Protein AF-A0A6N6N6Q6-F1 (afdb_monomer_lite)

Structure (mmCIF, N/CA/C/O backbone):
data_AF-A0A6N6N6Q6-F1
#
_entry.id   AF-A0A6N6N6Q6-F1
#
loop_
_atom_site.group_PDB
_atom_site.id
_atom_site.type_symbol
_atom_site.label_atom_id
_atom_site.label_alt_id
_atom_site.label_comp_id
_atom_site.label_asym_id
_atom_site.label_entity_id
_atom_site.label_seq_id
_atom_site.pdbx_PDB_ins_code
_atom_site.Cartn_x
_atom_site.Cartn_y
_atom_site.Cartn_z
_atom_site.occupancy
_atom_site.B_iso_or_equiv
_atom_site.auth_seq_id
_atom_site.auth_comp_id
_atom_site.auth_asym_id
_atom_site.auth_atom_id
_atom_site.pdbx_PDB_model_num
ATOM 1 N N . MET A 1 1 ? 21.063 15.443 -14.513 1.00 53.22 1 MET A N 1
ATOM 2 C CA . MET A 1 1 ? 20.969 15.689 -13.057 1.00 53.22 1 MET A CA 1
ATOM 3 C C . MET A 1 1 ? 21.523 17.084 -12.800 1.00 53.22 1 MET A C 1
ATOM 5 O O . MET A 1 1 ? 22.656 17.311 -13.216 1.00 53.22 1 MET A O 1
ATOM 9 N N . PRO A 1 2 ? 20.733 18.029 -12.257 1.00 52.72 2 PRO A N 1
ATOM 10 C CA . PRO A 1 2 ? 20.548 18.033 -10.802 1.00 52.72 2 PRO A CA 1
ATOM 11 C C . PRO A 1 2 ? 19.171 18.545 -10.322 1.00 52.72 2 PRO A C 1
ATOM 13 O O . PRO A 1 2 ? 18.774 19.664 -10.630 1.00 52.72 2 PRO A O 1
ATOM 16 N N . PHE A 1 3 ? 18.491 17.770 -9.477 1.00 49.97 3 PHE A N 1
ATOM 17 C CA . PHE A 1 3 ? 17.527 18.315 -8.519 1.00 49.97 3 PHE A CA 1
ATOM 18 C C . PHE A 1 3 ? 18.269 18.470 -7.191 1.00 49.97 3 PHE A C 1
ATOM 20 O O . PHE A 1 3 ? 18.394 17.522 -6.428 1.00 49.97 3 PHE A O 1
ATOM 27 N N . VAL A 1 4 ? 18.854 19.644 -6.955 1.00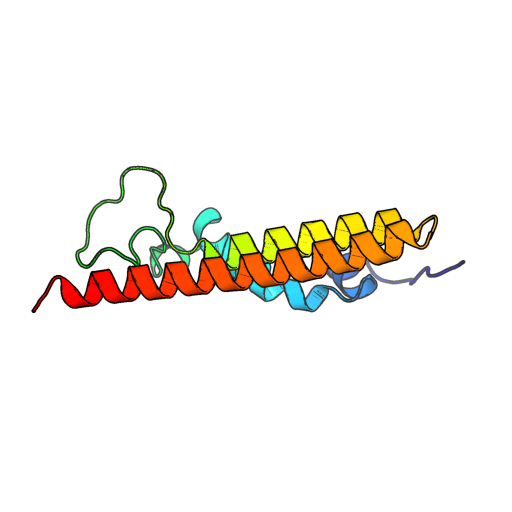 50.69 4 VAL A N 1
ATOM 28 C CA . VAL A 1 4 ? 19.300 20.035 -5.611 1.00 50.69 4 VAL A CA 1
ATOM 29 C C . VAL A 1 4 ? 18.534 21.297 -5.267 1.00 50.69 4 VAL A C 1
ATOM 31 O O . VAL A 1 4 ? 18.907 22.399 -5.675 1.00 50.69 4 VAL A O 1
ATOM 34 N N . HIS A 1 5 ? 17.426 21.118 -4.553 1.00 53.69 5 HIS A N 1
ATOM 35 C CA . HIS A 1 5 ? 16.732 22.218 -3.912 1.00 53.69 5 HIS A CA 1
ATOM 36 C C . HIS A 1 5 ? 17.623 22.746 -2.777 1.00 53.69 5 HIS A C 1
ATOM 38 O O . HIS A 1 5 ? 18.086 21.998 -1.917 1.00 53.69 5 HIS A O 1
ATOM 44 N N . LYS A 1 6 ? 17.930 24.047 -2.786 1.00 66.62 6 LYS A N 1
ATOM 45 C CA . LYS A 1 6 ? 18.587 24.710 -1.650 1.00 66.62 6 LYS A CA 1
ATOM 46 C C . LYS A 1 6 ? 17.501 25.105 -0.646 1.00 66.62 6 LYS A C 1
ATOM 48 O O . LYS A 1 6 ? 16.949 26.193 -0.773 1.00 66.62 6 LYS A O 1
ATOM 53 N N . GLY A 1 7 ? 17.220 24.271 0.360 1.00 55.22 7 GLY A N 1
ATOM 54 C CA . GLY A 1 7 ? 16.198 24.608 1.358 1.00 55.22 7 GLY A CA 1
ATOM 55 C C . GLY A 1 7 ? 16.190 23.747 2.624 1.00 55.22 7 GLY A C 1
ATOM 56 O O . GLY A 1 7 ? 15.907 22.566 2.574 1.00 55.22 7 GLY A O 1
ATOM 57 N N . LYS A 1 8 ? 16.518 24.388 3.754 1.00 53.75 8 LYS A N 1
ATOM 58 C CA . LYS A 1 8 ? 16.103 24.133 5.152 1.00 53.75 8 LYS A CA 1
ATOM 59 C C . LYS A 1 8 ? 15.881 22.684 5.651 1.00 53.75 8 LYS A C 1
ATOM 61 O O . LYS A 1 8 ? 14.825 22.383 6.167 1.00 53.75 8 LYS A O 1
ATOM 66 N N . GLY A 1 9 ? 16.971 21.931 5.793 1.00 55.72 9 GLY A N 1
ATOM 67 C CA . GLY A 1 9 ? 17.235 21.204 7.046 1.00 55.72 9 GLY A CA 1
ATOM 68 C C . GLY A 1 9 ? 16.494 19.886 7.314 1.00 55.72 9 GLY A C 1
ATOM 69 O O . GLY A 1 9 ? 15.714 19.817 8.255 1.00 55.72 9 GLY A O 1
ATOM 70 N N . GLY A 1 10 ? 16.943 18.813 6.654 1.00 71.06 10 GLY A N 1
ATOM 71 C CA . GLY A 1 10 ? 17.217 17.487 7.239 1.00 71.06 10 GLY A CA 1
ATOM 72 C C . GLY A 1 10 ? 16.086 16.739 7.952 1.00 71.06 10 GLY A C 1
ATOM 73 O O . GLY A 1 10 ? 16.376 15.770 8.655 1.00 71.06 10 GLY A O 1
ATOM 74 N N . ASN A 1 11 ? 14.833 17.170 7.822 1.00 80.19 1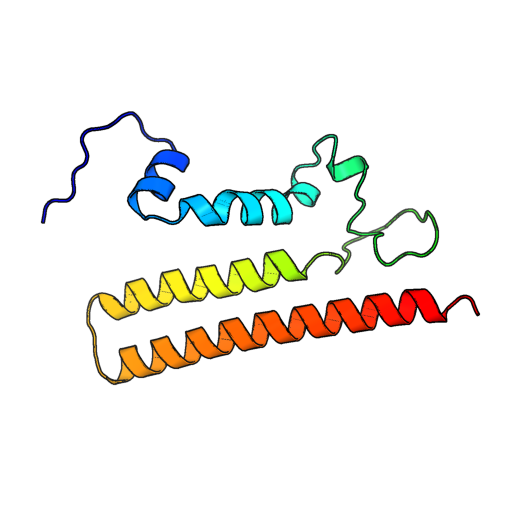1 ASN A N 1
ATOM 75 C CA . ASN A 1 11 ? 13.698 16.517 8.457 1.00 80.19 11 ASN A CA 1
ATOM 76 C C . ASN A 1 11 ? 12.916 15.667 7.433 1.00 80.19 11 ASN A C 1
ATOM 78 O O . ASN A 1 11 ? 12.989 15.886 6.226 1.00 80.19 11 ASN A O 1
ATOM 82 N N . PHE A 1 12 ? 12.182 14.657 7.910 1.00 80.94 12 PHE A N 1
ATOM 83 C CA . PHE A 1 12 ? 11.424 13.756 7.030 1.00 80.94 12 PHE A CA 1
ATOM 84 C C . PHE A 1 12 ? 10.268 14.449 6.294 1.00 80.94 12 PHE A C 1
ATOM 86 O O . PHE A 1 12 ? 9.847 13.956 5.255 1.00 80.94 12 PHE A O 1
ATOM 93 N N . SER A 1 13 ? 9.751 15.571 6.804 1.00 83.19 13 SER A N 1
ATOM 94 C CA . SER A 1 13 ? 8.700 16.321 6.106 1.00 83.19 13 SER A CA 1
ATOM 95 C C . SER A 1 13 ? 9.238 16.980 4.838 1.00 83.19 13 SER A C 1
ATOM 97 O O . SER A 1 13 ? 8.557 16.927 3.824 1.00 83.19 13 SER A O 1
ATOM 99 N N . ASP A 1 14 ? 10.460 17.521 4.874 1.00 83.62 14 ASP A N 1
ATOM 100 C CA . ASP A 1 14 ? 11.093 18.119 3.691 1.00 83.62 14 ASP A CA 1
ATOM 101 C C . ASP A 1 14 ? 11.313 17.058 2.599 1.00 83.62 14 ASP A C 1
ATOM 103 O O . ASP A 1 14 ? 11.023 17.289 1.431 1.00 83.62 14 ASP A O 1
ATOM 107 N N . LEU A 1 15 ? 11.769 15.856 2.987 1.00 83.75 15 LEU A N 1
ATOM 108 C CA . LEU A 1 15 ? 11.954 14.738 2.054 1.00 83.75 15 LEU A CA 1
ATOM 109 C C . LEU A 1 15 ? 10.640 14.304 1.402 1.00 83.75 15 LEU A C 1
ATOM 111 O O . LEU A 1 15 ? 10.623 14.011 0.212 1.00 83.75 15 LEU A O 1
ATOM 115 N N . GLU A 1 16 ? 9.555 14.232 2.175 1.00 85.44 16 GLU A N 1
ATOM 116 C CA . GLU A 1 16 ? 8.231 13.871 1.662 1.00 85.44 16 GLU A CA 1
ATOM 117 C C . GLU A 1 16 ? 7.672 14.922 0.698 1.00 85.44 16 GLU A C 1
ATOM 119 O O . GLU A 1 16 ? 7.047 14.549 -0.294 1.00 85.44 16 GLU A O 1
ATOM 124 N N . GLU A 1 17 ? 7.909 16.209 0.967 1.00 85.94 17 GLU A N 1
ATOM 125 C CA . GLU A 1 17 ? 7.550 17.309 0.066 1.00 85.94 17 GLU A CA 1
ATOM 126 C C . GLU A 1 17 ? 8.355 17.223 -1.241 1.00 85.94 17 GLU A C 1
ATOM 128 O O . GLU A 1 17 ? 7.776 17.287 -2.326 1.00 85.94 17 GLU A O 1
ATOM 133 N N . ASP A 1 18 ? 9.661 16.953 -1.152 1.00 86.75 18 ASP A N 1
ATOM 134 C CA . ASP A 1 18 ? 10.552 16.808 -2.311 1.00 86.75 18 ASP A CA 1
ATOM 135 C C . ASP A 1 18 ? 10.152 15.647 -3.240 1.00 86.75 18 ASP A C 1
ATOM 137 O O . ASP A 1 18 ? 10.300 15.747 -4.461 1.00 86.75 18 ASP A O 1
ATOM 141 N N . VAL A 1 19 ? 9.642 14.541 -2.686 1.00 84.75 19 VAL A N 1
ATOM 142 C CA . VAL A 1 19 ? 9.151 13.389 -3.471 1.00 84.75 19 VAL A CA 1
ATOM 143 C C . VAL A 1 19 ? 7.640 13.429 -3.727 1.00 84.75 19 VAL A C 1
ATOM 145 O O . VAL A 1 19 ? 7.098 12.491 -4.311 1.00 84.75 19 VAL A O 1
ATOM 148 N N . ASN A 1 20 ? 6.960 14.508 -3.321 1.00 84.06 20 ASN A N 1
ATOM 149 C CA . ASN A 1 20 ? 5.522 14.723 -3.493 1.00 84.06 20 ASN A CA 1
ATOM 150 C C . ASN A 1 20 ? 4.649 13.600 -2.876 1.00 84.06 20 ASN A C 1
ATOM 152 O O . ASN A 1 20 ? 3.627 13.203 -3.441 1.00 84.06 20 ASN A O 1
ATOM 156 N N . LEU A 1 21 ? 5.069 13.066 -1.721 1.00 84.81 21 LEU A N 1
ATOM 157 C CA . LEU A 1 21 ? 4.371 12.038 -0.926 1.00 84.81 21 LEU A CA 1
ATOM 158 C C . LEU A 1 21 ? 3.864 12.558 0.433 1.00 84.81 21 LEU A C 1
ATOM 160 O O . LEU A 1 21 ? 3.331 11.791 1.234 1.00 84.81 21 LEU A O 1
ATOM 164 N N . ASP A 1 22 ? 3.980 13.857 0.692 1.00 82.19 22 ASP A N 1
ATOM 165 C CA . ASP A 1 22 ? 3.487 14.551 1.890 1.00 82.19 22 ASP A CA 1
ATOM 166 C C . ASP A 1 22 ? 2.001 14.264 2.202 1.00 82.19 22 ASP A C 1
ATOM 168 O O . ASP A 1 22 ? 1.604 14.141 3.366 1.00 82.19 22 ASP A O 1
ATOM 172 N N . HIS A 1 23 ? 1.181 14.055 1.170 1.00 84.31 23 HIS A N 1
ATOM 173 C CA . HIS A 1 23 ? -0.236 13.696 1.280 1.00 84.31 23 HIS A CA 1
ATOM 174 C C . HIS A 1 23 ? -0.508 12.332 1.943 1.00 84.31 23 HIS A C 1
ATOM 176 O O . HIS A 1 23 ? -1.633 12.094 2.388 1.00 84.31 23 HIS A O 1
ATOM 182 N N . PHE A 1 24 ? 0.487 11.445 2.067 1.00 82.00 24 PHE A N 1
ATOM 183 C CA . PHE A 1 24 ? 0.355 10.186 2.814 1.00 82.00 24 PHE A CA 1
ATOM 184 C C . PHE A 1 24 ? 0.508 10.362 4.329 1.00 82.00 24 PHE A C 1
ATOM 186 O O . PHE A 1 24 ? 0.047 9.520 5.107 1.00 82.00 24 PHE A O 1
ATOM 193 N N . ARG A 1 25 ? 1.099 11.473 4.782 1.00 82.56 25 ARG A N 1
ATOM 194 C CA . ARG A 1 25 ? 1.376 11.734 6.202 1.00 82.56 25 ARG A CA 1
ATOM 195 C C . ARG A 1 25 ? 0.134 11.669 7.105 1.00 82.56 25 ARG A C 1
ATOM 197 O O . ARG A 1 25 ? 0.257 11.124 8.207 1.00 82.56 25 ARG A O 1
ATOM 204 N N . PRO A 1 26 ? -1.053 12.183 6.719 1.00 82.25 26 PRO A N 1
ATOM 205 C CA . PRO A 1 26 ? -2.269 12.029 7.515 1.00 82.25 26 PRO A CA 1
ATOM 206 C C . PRO A 1 26 ? -2.678 10.564 7.700 1.00 82.25 26 PRO A C 1
ATOM 208 O O . PRO A 1 26 ? -2.985 10.174 8.824 1.00 82.25 26 PRO A O 1
ATOM 211 N N . TYR A 1 27 ? -2.614 9.754 6.637 1.00 79.50 27 TYR A N 1
ATOM 212 C CA . TYR A 1 27 ? -2.976 8.332 6.662 1.00 79.50 27 TYR A CA 1
ATOM 213 C C . TYR A 1 27 ? -2.002 7.518 7.513 1.00 79.50 27 TYR A C 1
ATOM 215 O O . TYR A 1 27 ? -2.429 6.772 8.389 1.00 79.50 27 TYR A O 1
ATOM 223 N N . TYR A 1 28 ? -0.694 7.745 7.351 1.00 80.25 28 TYR A N 1
ATOM 224 C CA . TYR A 1 28 ? 0.327 7.125 8.198 1.00 80.25 28 TYR A CA 1
ATOM 225 C C . TYR A 1 28 ? 0.123 7.465 9.680 1.00 80.25 28 TYR A C 1
ATOM 227 O O . TYR A 1 28 ? 0.120 6.579 10.542 1.00 80.25 28 TYR A O 1
ATOM 235 N N . LYS A 1 29 ? -0.078 8.756 9.990 1.00 79.31 29 LYS A N 1
ATOM 236 C CA . LYS A 1 29 ? -0.320 9.196 11.367 1.00 79.31 29 LYS A CA 1
ATOM 237 C C . LYS A 1 29 ? -1.582 8.574 11.932 1.00 79.31 29 LYS A C 1
ATOM 239 O O . LYS A 1 29 ? -1.547 8.203 13.095 1.00 79.31 29 LYS A O 1
ATOM 244 N N . TRP A 1 30 ? -2.656 8.494 11.145 1.00 75.31 30 TRP A N 1
ATOM 245 C CA . TRP A 1 30 ? -3.931 7.882 11.521 1.00 75.31 30 TRP A CA 1
ATOM 246 C C . TRP A 1 30 ? -3.778 6.390 11.832 1.00 75.31 30 TRP A C 1
ATOM 248 O O . TRP A 1 30 ? -4.077 5.970 12.948 1.00 75.31 30 TRP A O 1
ATOM 258 N N . ALA A 1 31 ? -3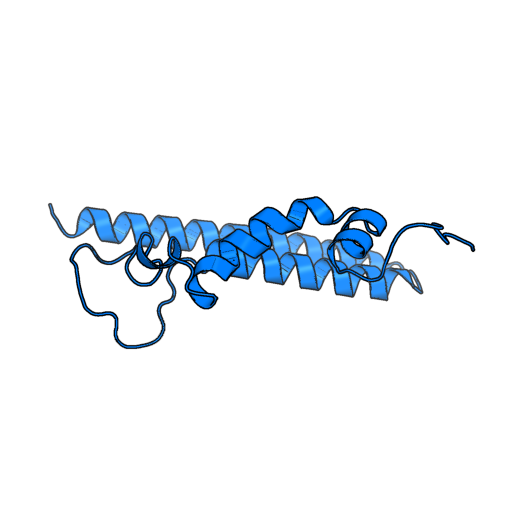.204 5.625 10.902 1.00 71.19 31 ALA A N 1
ATOM 259 C CA . ALA A 1 31 ? -2.955 4.194 11.053 1.00 71.19 31 ALA A CA 1
ATOM 260 C C . ALA A 1 31 ? -2.058 3.871 12.266 1.00 71.19 31 ALA A C 1
ATOM 262 O O . ALA A 1 31 ? -2.246 2.858 12.934 1.00 71.19 31 ALA A O 1
ATOM 263 N N . SER A 1 32 ? -1.114 4.759 12.600 1.00 71.50 32 SER A N 1
ATOM 264 C CA . SER A 1 32 ? -0.155 4.555 13.697 1.00 71.50 32 SER A CA 1
ATOM 265 C C . SER A 1 32 ? -0.604 5.126 15.055 1.00 71.50 32 SER A C 1
ATOM 267 O O . SER A 1 32 ? 0.145 5.028 16.033 1.00 71.50 32 SER A O 1
ATOM 269 N N . GLN A 1 33 ? -1.797 5.740 15.164 1.00 69.62 33 GLN A N 1
ATOM 270 C CA . GLN A 1 33 ? -2.239 6.377 16.422 1.00 69.62 33 GLN A CA 1
ATOM 271 C C . GLN A 1 33 ? -2.410 5.380 17.572 1.00 69.62 33 GLN A C 1
ATOM 273 O O . GLN A 1 33 ? -2.167 5.745 18.725 1.00 69.62 33 GLN A O 1
ATOM 278 N N . SER A 1 34 ? -2.813 4.142 17.270 1.00 61.81 34 SER A N 1
ATOM 279 C CA . SER A 1 34 ? -3.006 3.075 18.261 1.00 61.81 34 SER A CA 1
ATOM 280 C C . SER A 1 34 ? -1.695 2.629 18.908 1.00 61.81 34 SER A C 1
ATOM 282 O O . SER A 1 34 ? -1.676 2.336 20.100 1.00 61.81 34 SER A O 1
ATOM 284 N N . ILE A 1 35 ? -0.592 2.634 18.153 1.00 63.03 35 ILE A N 1
ATOM 285 C CA . ILE A 1 35 ? 0.724 2.177 18.623 1.00 63.03 35 ILE A CA 1
ATOM 286 C C . ILE A 1 35 ? 1.417 3.240 19.477 1.00 63.03 35 ILE A C 1
ATOM 288 O O . ILE A 1 35 ? 2.053 2.918 20.479 1.00 63.03 35 ILE A O 1
ATOM 292 N N . HIS A 1 36 ? 1.277 4.519 19.119 1.00 59.19 36 HIS A N 1
ATOM 293 C CA . HIS A 1 36 ? 1.954 5.609 19.826 1.00 59.19 36 HIS A CA 1
ATOM 294 C C . HIS A 1 36 ? 1.157 6.227 20.982 1.00 59.19 36 HIS A C 1
ATOM 296 O O . HIS A 1 36 ? 1.616 7.206 21.568 1.00 59.19 36 HIS A O 1
ATOM 302 N N . GLY A 1 37 ? 0.008 5.648 21.358 1.00 52.25 37 GLY A N 1
ATOM 303 C CA . GLY A 1 37 ? -0.606 5.844 22.679 1.00 52.25 37 GLY A CA 1
ATOM 304 C C . GLY A 1 37 ? -0.849 7.301 23.091 1.00 52.25 37 GLY A C 1
ATOM 305 O O . GLY A 1 37 ? -0.804 7.624 24.276 1.00 52.25 37 GLY A O 1
ATOM 306 N N . GLY A 1 38 ? -1.074 8.208 22.136 1.00 56.97 38 GLY A N 1
ATOM 307 C CA . GLY A 1 38 ? -1.449 9.584 22.459 1.00 56.97 38 GLY A CA 1
ATOM 308 C C . GLY A 1 38 ? -2.807 9.627 23.181 1.00 56.97 38 GLY A C 1
ATOM 309 O O . GLY A 1 38 ? -3.581 8.675 23.088 1.00 56.97 38 GLY A O 1
ATOM 310 N N . PRO A 1 39 ? -3.182 10.740 23.835 1.00 53.00 39 PRO A N 1
ATOM 311 C CA . PRO A 1 39 ? -4.456 10.855 24.560 1.00 53.00 39 PRO A CA 1
ATOM 312 C C . PRO A 1 39 ? -5.707 10.588 23.695 1.00 53.00 39 PRO A C 1
ATOM 314 O O . PRO A 1 39 ? -6.760 10.260 24.230 1.00 53.00 39 PRO A O 1
ATOM 317 N N . LYS A 1 40 ? -5.596 10.659 22.357 1.00 52.28 40 LYS A N 1
ATOM 318 C CA . LYS A 1 40 ? -6.645 10.233 21.409 1.00 52.28 40 LYS A CA 1
ATOM 319 C C . LYS A 1 40 ? -6.719 8.712 21.188 1.00 52.28 40 LYS A C 1
ATOM 321 O O . LYS A 1 40 ? -7.810 8.205 20.959 1.00 52.28 40 LYS A O 1
ATOM 326 N N . GLY A 1 41 ? -5.611 7.979 21.322 1.00 50.97 41 GLY A N 1
ATOM 327 C CA . GLY A 1 41 ? -5.577 6.509 21.270 1.00 50.97 41 GLY A CA 1
ATOM 328 C C . GLY A 1 41 ? -6.275 5.844 22.465 1.00 50.97 41 GLY A C 1
ATOM 329 O O . GLY A 1 41 ? -6.736 4.715 22.360 1.00 50.97 41 GLY A O 1
ATOM 330 N N . LEU A 1 42 ? -6.438 6.577 23.573 1.00 49.66 42 LEU A N 1
ATOM 331 C CA . LEU A 1 42 ? -7.285 6.183 24.707 1.00 49.66 42 LEU A CA 1
ATOM 332 C C . LEU A 1 42 ? -8.790 6.314 24.416 1.00 49.66 42 LEU A C 1
ATOM 334 O O . LEU A 1 42 ? -9.581 5.597 25.020 1.00 49.66 42 LEU A O 1
ATOM 338 N N . MET A 1 43 ? -9.190 7.215 23.510 1.00 50.41 43 MET A N 1
ATOM 339 C CA . MET A 1 43 ? -10.602 7.454 23.164 1.00 50.41 43 MET A CA 1
ATOM 340 C C . MET A 1 43 ? -11.101 6.531 22.045 1.00 50.41 43 MET A C 1
ATOM 342 O O . MET A 1 43 ? -12.293 6.261 21.962 1.00 50.41 43 MET A O 1
ATOM 346 N N . SER A 1 44 ? -10.198 6.030 21.198 1.00 54.19 44 SER A N 1
ATOM 347 C CA . SER A 1 44 ? -10.496 5.063 20.141 1.00 54.19 44 SER A CA 1
ATOM 348 C C . SER A 1 44 ? -9.723 3.778 20.412 1.00 54.19 44 SER A C 1
ATOM 350 O O . SER A 1 44 ? -8.629 3.578 19.879 1.00 54.19 44 SER A O 1
ATOM 352 N N . ARG A 1 45 ? -10.278 2.901 21.259 1.00 62.81 45 ARG A N 1
ATOM 353 C CA . ARG A 1 45 ? -9.746 1.546 21.472 1.00 62.81 45 ARG A CA 1
ATOM 354 C C . ARG A 1 45 ? -10.017 0.734 20.208 1.00 62.81 45 ARG A C 1
ATOM 356 O O . ARG A 1 45 ? -10.979 -0.018 20.157 1.00 62.81 45 ARG A O 1
ATOM 363 N N . LEU A 1 46 ? -9.176 0.920 19.186 1.00 63.78 46 LEU A N 1
ATOM 364 C CA . LEU A 1 46 ? -9.277 0.210 17.908 1.00 63.78 46 LEU A CA 1
ATOM 365 C C . LEU A 1 46 ? -9.342 -1.297 18.144 1.00 63.78 46 LEU A C 1
ATOM 367 O O . LEU A 1 46 ? -10.244 -1.926 17.627 1.00 63.78 46 LEU A O 1
ATOM 371 N N . GLY A 1 47 ? -8.529 -1.839 19.058 1.00 61.91 47 GLY A N 1
ATOM 372 C CA . GLY A 1 47 ? -8.574 -3.259 19.432 1.00 61.91 47 GLY A CA 1
ATOM 373 C C . GLY A 1 47 ? -9.870 -3.752 20.103 1.00 61.91 47 GLY A C 1
ATOM 374 O O . GLY A 1 47 ? -9.996 -4.940 20.379 1.00 61.91 47 GLY A O 1
ATOM 375 N N . LEU A 1 48 ? -10.808 -2.853 20.410 1.00 65.38 48 LEU A N 1
ATOM 376 C CA . LEU A 1 48 ? -12.143 -3.143 20.936 1.00 65.38 48 LEU A CA 1
ATOM 377 C C . LEU A 1 48 ? -13.247 -2.593 20.024 1.00 65.38 48 LEU A C 1
ATOM 379 O O . LEU A 1 48 ? -14.405 -2.602 20.426 1.00 65.38 48 LEU A O 1
ATOM 383 N N . CYS A 1 49 ? -12.936 -2.098 18.819 1.00 68.44 49 CYS A N 1
ATOM 384 C CA . CYS A 1 49 ? -13.956 -1.487 17.960 1.00 68.44 49 CYS A CA 1
ATOM 385 C C . CYS A 1 49 ? -15.013 -2.492 17.479 1.00 68.44 49 CYS A C 1
ATOM 387 O O . CYS A 1 49 ? -16.092 -2.096 17.054 1.00 68.44 49 CYS A O 1
ATOM 389 N N . GLU A 1 50 ? -14.699 -3.782 17.569 1.00 67.44 50 GLU A N 1
ATOM 390 C CA . GLU A 1 50 ? -15.582 -4.905 17.249 1.00 67.44 50 GLU A CA 1
ATOM 391 C C . GLU A 1 50 ? -16.282 -5.471 18.494 1.00 67.44 50 GLU A C 1
ATOM 393 O O . GLU A 1 50 ? -17.218 -6.260 18.381 1.00 67.44 50 GLU A O 1
ATOM 398 N N . ALA A 1 51 ? -15.851 -5.071 19.696 1.00 66.06 51 ALA A N 1
ATOM 399 C CA . ALA A 1 51 ? -16.425 -5.543 20.944 1.00 66.06 51 ALA A CA 1
ATOM 400 C C . ALA A 1 51 ? -17.678 -4.726 21.295 1.00 66.06 51 ALA A C 1
ATOM 402 O O . ALA A 1 51 ? -17.605 -3.527 21.557 1.00 66.06 51 ALA A O 1
ATOM 403 N N . GLY A 1 52 ? -18.835 -5.388 21.373 1.00 63.47 52 GLY A N 1
ATOM 404 C CA . GLY A 1 52 ? -20.101 -4.757 21.781 1.00 63.47 52 GLY A CA 1
ATOM 405 C C . GLY A 1 52 ? -20.182 -4.374 23.268 1.00 63.47 52 GLY A C 1
ATOM 406 O O . GLY A 1 52 ? -21.172 -3.792 23.705 1.00 63.47 52 GLY A O 1
ATOM 407 N N . THR A 1 53 ? -19.163 -4.702 24.064 1.00 61.19 53 THR A N 1
ATOM 408 C CA . THR A 1 53 ? -19.110 -4.472 25.516 1.00 61.19 53 THR A CA 1
ATOM 409 C C . THR A 1 53 ? -17.706 -4.057 25.942 1.00 61.19 53 THR A C 1
ATOM 411 O O . THR A 1 53 ? -16.730 -4.495 25.334 1.00 61.19 53 THR A O 1
ATOM 414 N N . ASP A 1 54 ? -17.589 -3.269 27.014 1.00 66.50 54 ASP A N 1
ATOM 415 C CA . ASP A 1 54 ? -16.296 -2.820 27.548 1.00 66.50 54 ASP A CA 1
ATOM 416 C C . ASP A 1 54 ? -15.565 -3.986 28.236 1.00 66.50 54 ASP A C 1
ATOM 418 O O . ASP A 1 54 ? -15.727 -4.254 29.428 1.00 66.50 54 ASP A O 1
ATOM 422 N N . ILE A 1 55 ? -14.806 -4.737 27.440 1.00 72.00 55 ILE A N 1
ATOM 423 C CA . ILE A 1 55 ? -13.965 -5.845 27.890 1.00 72.00 55 ILE A CA 1
ATOM 424 C C . ILE A 1 55 ? -12.505 -5.404 27.956 1.00 72.00 55 ILE A C 1
ATOM 426 O O . ILE A 1 55 ? -12.026 -4.572 27.182 1.00 72.00 55 ILE A O 1
ATOM 430 N N . LEU A 1 56 ? -11.756 -5.995 28.883 1.00 73.94 56 LEU A N 1
ATOM 431 C CA . LEU A 1 56 ? -10.308 -5.842 28.894 1.00 73.94 56 LEU A CA 1
ATOM 432 C C . LEU A 1 56 ? -9.727 -6.684 27.758 1.00 73.94 56 LEU A C 1
ATOM 434 O O . LEU A 1 56 ? -9.702 -7.910 27.846 1.00 73.94 56 LEU A O 1
ATOM 438 N N . LEU A 1 57 ? -9.265 -6.022 26.696 1.00 65.81 57 LEU A N 1
ATOM 439 C CA . LEU A 1 57 ? -8.518 -6.683 25.633 1.00 65.81 57 LEU A CA 1
ATOM 440 C C . LEU A 1 57 ? -7.232 -7.285 26.213 1.00 65.81 57 LEU A C 1
ATOM 442 O O . LEU A 1 57 ? -6.388 -6.560 26.745 1.00 65.81 57 LEU A O 1
ATOM 446 N N . VAL A 1 58 ? -7.082 -8.602 26.092 1.00 71.56 58 VAL A N 1
ATOM 447 C CA . VAL A 1 58 ? -5.856 -9.324 26.443 1.00 71.56 58 VAL A CA 1
ATOM 448 C C . VAL A 1 58 ? -5.282 -9.907 25.156 1.00 71.56 58 VAL A C 1
ATOM 450 O O . VAL A 1 58 ? -5.862 -10.823 24.585 1.00 71.56 58 VAL A O 1
ATOM 453 N N . GLY A 1 59 ? -4.143 -9.380 24.703 1.00 68.81 59 GLY A N 1
ATOM 454 C CA . GLY A 1 59 ? -3.457 -9.847 23.493 1.00 68.81 59 GLY A CA 1
ATOM 455 C C . GLY A 1 59 ? -3.584 -8.908 22.289 1.00 68.81 59 GLY A C 1
ATOM 456 O O . GLY A 1 59 ? -4.018 -7.763 22.415 1.00 68.81 59 GLY A O 1
ATOM 457 N N . GLN A 1 60 ? -3.123 -9.392 21.132 1.00 66.31 60 GLN A N 1
ATOM 458 C CA . GLN A 1 60 ? -3.222 -8.691 19.848 1.00 66.31 60 GLN A CA 1
ATOM 459 C C . GLN A 1 60 ? -4.669 -8.731 19.338 1.00 66.31 60 GLN A C 1
ATOM 461 O O . GLN A 1 60 ? -5.386 -9.696 19.588 1.00 66.31 60 GLN A O 1
ATOM 466 N N . SER A 1 61 ? -5.085 -7.677 18.642 1.00 72.75 61 SER A N 1
ATOM 467 C CA . SER A 1 61 ? -6.391 -7.580 17.993 1.00 72.75 61 SER A CA 1
ATOM 468 C C . SER A 1 61 ? -6.184 -7.265 16.516 1.00 72.75 61 SER A C 1
ATOM 470 O O . SER A 1 61 ? -5.281 -6.496 16.176 1.00 72.75 61 SER A O 1
ATOM 472 N N . ASP A 1 62 ? -7.028 -7.846 15.667 1.00 71.81 62 ASP A N 1
ATOM 473 C CA . ASP A 1 62 ? -7.023 -7.632 14.216 1.00 71.81 62 ASP A CA 1
ATOM 474 C C . ASP A 1 62 ? -7.782 -6.352 13.813 1.00 71.81 62 ASP A C 1
ATOM 476 O O . ASP A 1 62 ? -7.813 -5.958 12.645 1.00 71.81 62 ASP A O 1
ATOM 480 N N . SER A 1 63 ? -8.373 -5.662 14.788 1.00 72.12 63 SER A N 1
ATOM 481 C CA . SER A 1 63 ? -9.203 -4.492 14.559 1.00 72.12 63 SER A CA 1
ATOM 482 C C . SER A 1 63 ? -8.406 -3.272 14.091 1.00 72.12 63 SER A C 1
ATOM 484 O O . SER A 1 63 ? -7.391 -2.886 14.678 1.00 72.12 63 SER A O 1
ATOM 486 N N . GLY A 1 64 ? -8.916 -2.602 13.054 1.00 74.38 64 GLY A N 1
ATOM 487 C CA . GLY A 1 64 ? -8.292 -1.406 12.476 1.00 74.38 64 GLY A CA 1
ATOM 488 C C . GLY A 1 64 ? -7.110 -1.692 11.542 1.00 74.38 64 GLY A C 1
ATOM 489 O O . GLY A 1 64 ? -6.334 -0.781 11.262 1.00 74.38 64 GLY A O 1
ATOM 490 N N . MET A 1 65 ? -6.964 -2.929 11.053 1.00 82.06 65 MET A N 1
ATOM 491 C CA . MET A 1 65 ? -5.867 -3.330 10.161 1.00 82.06 65 MET A CA 1
ATOM 492 C C . MET A 1 65 ? -6.022 -2.834 8.710 1.00 82.06 65 MET A C 1
ATOM 494 O O . MET A 1 65 ? -5.037 -2.811 7.975 1.00 82.06 65 MET A O 1
ATOM 498 N N . THR A 1 66 ? -7.215 -2.389 8.296 1.00 85.25 66 THR A N 1
ATOM 499 C CA . THR A 1 66 ? -7.513 -1.964 6.913 1.00 85.25 66 THR A CA 1
ATOM 500 C C . THR A 1 66 ? -6.542 -0.902 6.389 1.00 85.25 66 THR A C 1
ATOM 502 O O . THR A 1 66 ? -5.889 -1.102 5.361 1.00 85.25 66 THR A O 1
ATOM 505 N N . ASP A 1 67 ? -6.400 0.213 7.113 1.00 82.31 67 ASP A N 1
ATOM 506 C CA . ASP A 1 67 ? -5.541 1.329 6.702 1.00 82.31 67 ASP A CA 1
ATOM 507 C C . ASP A 1 67 ? -4.039 0.963 6.732 1.00 82.31 67 ASP A C 1
ATOM 509 O O . ASP A 1 67 ? -3.342 1.253 5.749 1.00 82.31 67 ASP A O 1
ATOM 513 N N . PRO A 1 68 ? -3.508 0.297 7.787 1.00 85.38 68 PRO A N 1
ATOM 514 C CA . PRO A 1 68 ? -2.146 -0.241 7.780 1.00 85.38 68 PRO A CA 1
ATOM 515 C C . PRO A 1 68 ? -1.859 -1.204 6.621 1.00 85.38 68 PRO A C 1
ATOM 517 O O . PRO A 1 68 ? -0.811 -1.091 5.977 1.00 85.38 68 PRO A O 1
ATOM 520 N N . ALA A 1 69 ? -2.769 -2.137 6.332 1.00 86.94 69 ALA A N 1
ATOM 521 C CA . ALA A 1 69 ? -2.572 -3.150 5.299 1.00 86.94 69 ALA A CA 1
ATOM 522 C C . ALA A 1 69 ? -2.491 -2.526 3.901 1.00 86.94 69 ALA A C 1
ATOM 524 O O . ALA A 1 69 ? -1.557 -2.805 3.145 1.00 86.94 69 ALA A O 1
ATOM 525 N N . HIS A 1 70 ? -3.414 -1.617 3.580 1.00 89.06 70 HIS A N 1
ATOM 526 C CA . HIS A 1 70 ? -3.407 -0.926 2.293 1.00 89.06 70 HIS A CA 1
ATOM 527 C C . HIS A 1 70 ? -2.188 0.002 2.153 1.00 89.06 70 HIS A C 1
ATOM 529 O O . HIS A 1 70 ? -1.526 0.003 1.115 1.00 89.06 70 HIS A O 1
ATOM 535 N N . SER A 1 71 ? -1.817 0.723 3.217 1.00 86.75 71 SER A N 1
ATOM 536 C CA . SER A 1 71 ? -0.613 1.571 3.223 1.00 86.75 71 SER A CA 1
ATOM 537 C C . SER A 1 71 ? 0.669 0.758 3.004 1.00 86.75 71 SER A C 1
ATOM 539 O O . SER A 1 71 ? 1.573 1.195 2.287 1.00 86.75 71 SER A O 1
ATOM 541 N N . THR A 1 72 ? 0.741 -0.448 3.575 1.00 89.38 72 THR A N 1
ATOM 542 C CA . THR A 1 72 ? 1.876 -1.364 3.388 1.00 89.38 72 THR A CA 1
ATOM 543 C C . THR A 1 72 ? 1.967 -1.845 1.942 1.00 89.38 72 THR A C 1
ATOM 54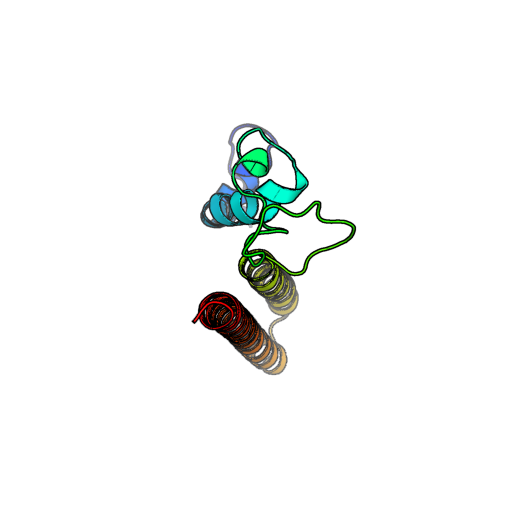5 O O . THR A 1 72 ? 3.048 -1.811 1.354 1.00 89.38 72 THR A O 1
ATOM 548 N N . ALA A 1 73 ? 0.837 -2.229 1.342 1.00 92.44 73 ALA A N 1
ATOM 549 C CA . ALA A 1 73 ? 0.789 -2.653 -0.055 1.00 92.44 73 ALA A CA 1
ATOM 550 C C . ALA A 1 73 ? 1.250 -1.536 -1.007 1.00 92.44 73 ALA A C 1
ATOM 552 O O . ALA A 1 73 ? 2.107 -1.769 -1.859 1.00 92.44 73 ALA A O 1
ATOM 553 N N . LEU A 1 74 ? 0.762 -0.305 -0.815 1.00 91.88 74 LEU A N 1
ATOM 554 C CA . LEU A 1 74 ? 1.178 0.855 -1.613 1.00 91.88 74 LEU A CA 1
ATOM 555 C C . LEU A 1 74 ? 2.669 1.172 -1.453 1.00 91.88 74 LEU A C 1
ATOM 557 O O . LEU A 1 74 ? 3.343 1.455 -2.442 1.00 91.88 74 LEU A O 1
ATOM 561 N N . SER A 1 75 ? 3.200 1.076 -0.232 1.00 90.75 75 SER A N 1
ATOM 562 C CA . SER A 1 75 ? 4.629 1.297 0.031 1.00 90.75 75 SER A CA 1
ATOM 563 C C . SER A 1 75 ? 5.503 0.275 -0.701 1.00 90.75 75 SER A C 1
ATOM 565 O O . SER A 1 75 ? 6.537 0.631 -1.269 1.00 90.75 75 SER A O 1
ATOM 567 N N . LEU A 1 76 ? 5.074 -0.993 -0.729 1.00 92.94 76 LEU A N 1
ATOM 568 C CA . LEU A 1 76 ? 5.779 -2.052 -1.447 1.00 92.94 76 LEU A CA 1
ATOM 569 C C . LEU A 1 76 ? 5.753 -1.809 -2.958 1.00 92.94 76 LEU A C 1
ATOM 571 O O . LEU A 1 76 ? 6.799 -1.884 -3.597 1.00 92.94 76 LEU A O 1
ATOM 575 N N . VAL A 1 77 ? 4.590 -1.443 -3.509 1.00 94.88 77 VAL A N 1
ATOM 576 C CA . VAL A 1 77 ? 4.471 -1.059 -4.922 1.00 94.88 77 VAL A CA 1
ATOM 577 C C . VAL A 1 77 ? 5.438 0.075 -5.238 1.00 94.88 77 VAL A C 1
ATOM 579 O O . VAL A 1 77 ? 6.274 -0.093 -6.116 1.00 94.88 77 VAL A O 1
ATOM 582 N N . GLN A 1 78 ? 5.410 1.178 -4.486 1.00 92.25 78 GLN A N 1
ATOM 583 C CA . GLN A 1 78 ? 6.287 2.329 -4.726 1.00 92.25 78 GLN A CA 1
ATOM 584 C C . GLN A 1 78 ? 7.776 1.961 -4.694 1.00 92.25 78 GLN A C 1
ATOM 586 O O . GLN A 1 78 ? 8.537 2.382 -5.567 1.00 92.25 78 GLN A O 1
ATOM 591 N N . ALA A 1 79 ? 8.214 1.175 -3.708 1.00 93.38 79 ALA A N 1
ATOM 592 C CA . ALA A 1 79 ? 9.608 0.748 -3.612 1.00 93.38 79 ALA A CA 1
ATOM 593 C C . ALA A 1 79 ? 10.013 -0.130 -4.808 1.00 93.38 79 ALA A C 1
ATOM 595 O O . ALA A 1 79 ? 11.058 0.093 -5.426 1.00 93.38 79 ALA A O 1
ATOM 596 N N . THR A 1 80 ? 9.171 -1.100 -5.167 1.00 93.62 80 THR A N 1
ATOM 597 C CA . THR A 1 80 ? 9.448 -2.041 -6.253 1.00 93.62 80 THR A CA 1
ATOM 598 C C . THR A 1 80 ? 9.393 -1.369 -7.623 1.00 93.62 80 THR A C 1
ATOM 600 O O . THR A 1 80 ? 10.305 -1.572 -8.419 1.00 93.62 80 THR A O 1
ATOM 603 N N . THR A 1 81 ? 8.401 -0.520 -7.908 1.00 93.94 81 THR A N 1
ATOM 604 C CA . THR A 1 81 ? 8.309 0.186 -9.198 1.00 93.94 81 THR A CA 1
ATOM 605 C C . THR A 1 81 ? 9.478 1.137 -9.411 1.00 93.94 81 THR A C 1
ATOM 607 O O . THR A 1 81 ? 9.999 1.224 -10.521 1.00 93.94 81 THR A O 1
ATOM 610 N N . ASN A 1 82 ? 9.936 1.815 -8.352 1.00 92.56 82 ASN A N 1
ATOM 611 C CA . ASN A 1 82 ? 11.119 2.673 -8.428 1.00 92.56 82 ASN A CA 1
ATOM 612 C C . ASN A 1 82 ? 12.382 1.868 -8.750 1.00 92.56 82 ASN A C 1
ATOM 614 O O . ASN A 1 82 ? 13.182 2.297 -9.578 1.00 92.56 82 ASN A O 1
ATOM 618 N N . LEU A 1 83 ? 12.547 0.690 -8.139 1.00 94.00 83 LEU A N 1
ATOM 619 C CA . LEU A 1 83 ? 13.674 -0.196 -8.426 1.00 94.00 83 LEU A CA 1
ATOM 620 C C . LEU A 1 83 ? 13.639 -0.704 -9.875 1.00 94.00 83 LEU A C 1
ATOM 622 O O . LEU A 1 83 ? 14.644 -0.635 -10.578 1.00 94.00 83 LEU A O 1
ATOM 626 N N . LEU A 1 84 ? 12.477 -1.174 -10.333 1.00 93.69 84 LEU A N 1
ATOM 627 C CA . LEU A 1 84 ? 12.280 -1.680 -11.695 1.00 93.69 84 LEU A CA 1
ATOM 628 C C . LEU A 1 84 ? 12.449 -0.589 -12.765 1.00 93.69 84 LEU A C 1
ATOM 630 O O . LEU A 1 84 ? 12.873 -0.877 -13.884 1.00 93.69 84 LEU A O 1
ATOM 634 N N . GLY A 1 85 ? 12.157 0.665 -12.416 1.00 92.69 85 GLY A N 1
ATOM 635 C CA . GLY A 1 85 ? 12.337 1.824 -13.285 1.00 92.69 85 GLY A CA 1
ATOM 636 C C . GLY A 1 85 ? 13.796 2.226 -13.528 1.00 92.69 85 GLY A C 1
ATOM 637 O O . GLY A 1 85 ? 14.045 3.013 -14.440 1.00 92.69 85 GLY A O 1
ATOM 638 N N . LEU A 1 86 ? 14.763 1.700 -12.761 1.00 94.50 86 LEU A N 1
ATOM 639 C CA . LEU A 1 86 ? 16.189 1.990 -12.975 1.00 94.50 86 LEU A CA 1
ATOM 640 C C . LEU A 1 86 ? 16.713 1.404 -14.292 1.00 94.50 86 LEU A C 1
ATOM 642 O O . LEU A 1 86 ? 17.552 2.020 -14.947 1.00 94.50 86 LEU A O 1
ATOM 646 N N . GLU A 1 87 ? 16.203 0.239 -14.688 1.00 93.62 87 GLU A N 1
ATOM 647 C CA . GLU A 1 87 ? 16.527 -0.425 -15.951 1.00 93.62 87 GLU A CA 1
ATOM 648 C C . GLU A 1 87 ? 15.235 -0.994 -16.556 1.00 93.62 87 GLU A C 1
ATOM 650 O O . GLU A 1 87 ? 14.887 -2.150 -16.316 1.00 93.62 87 GLU A O 1
ATOM 655 N N . PRO A 1 88 ? 14.451 -0.182 -17.286 1.00 91.69 88 PRO A N 1
ATOM 656 C CA . PRO A 1 88 ? 13.124 -0.586 -17.725 1.00 91.69 88 PRO A CA 1
ATOM 657 C C . PRO A 1 88 ? 13.188 -1.627 -18.849 1.00 91.69 88 PRO A C 1
ATOM 659 O O . PRO A 1 88 ? 13.824 -1.425 -19.883 1.00 91.69 88 PRO A O 1
ATOM 662 N N . THR A 1 89 ? 12.446 -2.717 -18.671 1.00 96.06 89 THR A N 1
ATOM 663 C CA . THR A 1 89 ? 12.174 -3.738 -19.691 1.00 96.06 89 THR A CA 1
ATOM 664 C C . THR A 1 89 ? 10.663 -3.914 -19.853 1.00 96.06 89 THR A C 1
ATOM 666 O O . THR A 1 89 ? 9.883 -3.444 -19.022 1.00 96.06 89 THR A O 1
ATOM 669 N N . ILE A 1 90 ? 10.225 -4.600 -20.914 1.00 95.88 90 ILE A N 1
ATOM 670 C CA . ILE A 1 90 ? 8.799 -4.929 -21.091 1.00 95.88 90 ILE A CA 1
ATOM 671 C C . ILE A 1 90 ? 8.293 -5.747 -19.895 1.00 95.88 90 ILE A C 1
ATOM 673 O O . ILE A 1 90 ? 7.231 -5.444 -19.357 1.00 95.88 90 ILE A O 1
ATOM 677 N N . ASP A 1 91 ? 9.084 -6.709 -19.422 1.00 95.81 91 ASP A N 1
ATOM 678 C CA . ASP A 1 91 ? 8.727 -7.530 -18.265 1.00 95.81 91 ASP A CA 1
ATOM 679 C C . ASP A 1 91 ? 8.600 -6.681 -16.995 1.00 95.81 91 ASP A C 1
ATOM 681 O O . ASP A 1 91 ? 7.656 -6.852 -16.229 1.00 95.81 91 ASP A O 1
ATOM 685 N N . HIS A 1 92 ? 9.485 -5.702 -16.789 1.00 95.31 92 HIS A N 1
ATOM 686 C CA . HIS A 1 92 ? 9.405 -4.786 -15.647 1.00 95.31 92 HIS A CA 1
ATOM 687 C C . HIS A 1 92 ? 8.146 -3.911 -15.676 1.00 95.31 92 HIS A C 1
ATOM 689 O O . HIS A 1 92 ? 7.563 -3.632 -14.624 1.00 95.31 92 HIS A O 1
ATOM 695 N N . LEU A 1 93 ? 7.700 -3.502 -16.868 1.00 94.19 93 LEU A N 1
ATOM 696 C CA . LEU A 1 93 ? 6.432 -2.790 -17.033 1.00 94.19 93 LEU A CA 1
ATOM 697 C C . LEU A 1 93 ? 5.246 -3.693 -16.683 1.00 94.19 93 LEU A C 1
ATOM 699 O O . LEU A 1 93 ? 4.366 -3.274 -15.936 1.00 94.19 93 LEU A O 1
ATOM 703 N N . VAL A 1 94 ? 5.252 -4.944 -17.152 1.00 96.62 94 VAL A N 1
ATOM 704 C CA . VAL A 1 94 ? 4.210 -5.927 -16.818 1.00 96.62 94 VAL A CA 1
ATOM 705 C C . VAL A 1 94 ? 4.174 -6.191 -15.311 1.00 96.62 94 VAL A C 1
ATOM 707 O O . VAL A 1 94 ? 3.104 -6.138 -14.711 1.00 96.62 94 VAL A O 1
ATOM 710 N N . VAL A 1 95 ? 5.329 -6.396 -14.670 1.00 95.62 95 VAL A N 1
ATOM 711 C CA . VAL A 1 95 ? 5.417 -6.585 -13.213 1.00 95.62 95 VAL A CA 1
ATOM 712 C C . VAL A 1 95 ? 4.876 -5.366 -12.471 1.00 95.62 95 VAL A C 1
ATOM 714 O O . VAL A 1 95 ? 4.102 -5.535 -11.536 1.00 95.62 95 VAL A O 1
ATOM 717 N N . THR A 1 96 ? 5.222 -4.152 -12.908 1.00 95.25 96 THR A N 1
ATOM 718 C CA . THR A 1 96 ? 4.715 -2.897 -12.329 1.00 95.25 96 THR A CA 1
ATOM 719 C C . THR A 1 96 ? 3.185 -2.817 -12.374 1.00 95.25 96 THR A C 1
ATOM 721 O O . THR A 1 96 ? 2.568 -2.400 -11.395 1.00 95.25 96 THR A O 1
ATOM 724 N N . MET A 1 97 ? 2.563 -3.253 -13.472 1.00 94.94 97 MET A N 1
ATOM 725 C CA . MET A 1 97 ? 1.101 -3.312 -13.580 1.00 94.94 97 MET A CA 1
ATOM 726 C C . MET A 1 97 ? 0.507 -4.357 -12.631 1.00 94.94 97 MET A C 1
ATOM 728 O O . MET A 1 97 ? -0.400 -4.037 -11.869 1.00 94.94 97 MET A O 1
ATOM 732 N N . ILE A 1 98 ? 1.069 -5.571 -12.616 1.00 96.44 98 ILE A N 1
ATOM 733 C CA . ILE A 1 98 ? 0.587 -6.673 -11.771 1.0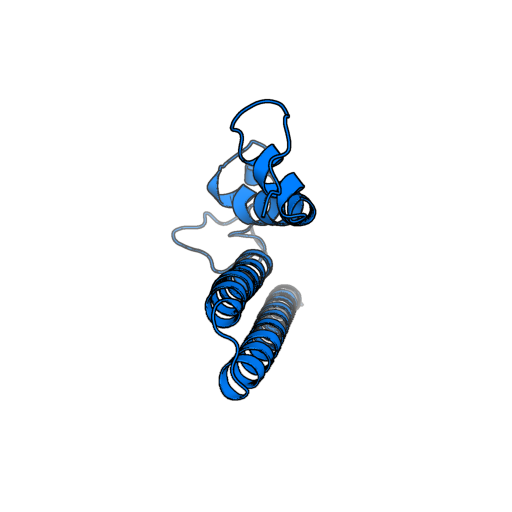0 96.44 98 ILE A CA 1
ATOM 734 C C . ILE A 1 98 ? 0.625 -6.287 -10.290 1.00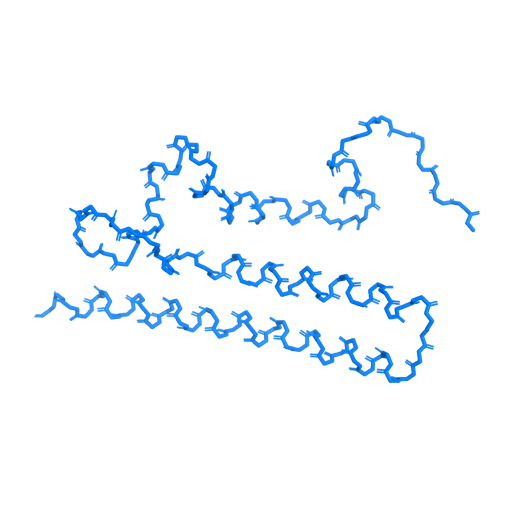 96.44 98 ILE A C 1
ATOM 736 O O . ILE A 1 98 ? -0.366 -6.458 -9.587 1.00 96.44 98 ILE A O 1
ATOM 740 N N . ILE A 1 99 ? 1.744 -5.746 -9.799 1.00 95.56 99 ILE A N 1
ATOM 741 C CA . ILE A 1 99 ? 1.855 -5.382 -8.379 1.00 95.56 99 ILE A CA 1
ATOM 742 C C . ILE A 1 99 ? 0.926 -4.218 -8.009 1.00 95.56 99 ILE A C 1
ATOM 744 O O . ILE A 1 99 ? 0.438 -4.167 -6.881 1.00 95.56 99 ILE A O 1
ATOM 748 N N . GLY A 1 100 ? 0.647 -3.312 -8.953 1.00 94.56 100 GLY A N 1
ATOM 749 C CA . GLY A 1 100 ? -0.347 -2.253 -8.781 1.00 94.56 100 GLY A CA 1
ATOM 750 C C . GLY A 1 100 ? -1.762 -2.812 -8.620 1.00 94.56 100 GLY A C 1
ATOM 751 O O . GLY A 1 100 ? -2.465 -2.440 -7.679 1.00 94.56 100 GLY A O 1
ATOM 752 N N . ASP A 1 101 ? -2.148 -3.757 -9.479 1.00 96.12 101 ASP A N 1
ATOM 753 C CA . ASP A 1 101 ? -3.445 -4.437 -9.397 1.00 96.12 101 ASP A CA 1
ATOM 754 C C . ASP A 1 101 ? -3.570 -5.245 -8.097 1.00 96.12 101 ASP A C 1
ATOM 756 O O . ASP A 1 101 ? -4.581 -5.143 -7.399 1.00 96.12 101 ASP A O 1
ATOM 760 N N . MET A 1 102 ? -2.509 -5.950 -7.690 1.00 94.56 102 MET A N 1
ATOM 761 C CA . MET A 1 102 ? -2.470 -6.671 -6.412 1.00 94.56 102 MET A CA 1
ATOM 762 C C . MET A 1 102 ? -2.686 -5.743 -5.210 1.00 94.56 102 MET A C 1
ATOM 764 O O . MET A 1 102 ? -3.425 -6.092 -4.292 1.00 94.56 102 MET A O 1
ATOM 768 N N . ALA A 1 103 ? -2.078 -4.552 -5.191 1.00 93.88 103 ALA A N 1
ATOM 769 C CA . ALA A 1 103 ? -2.300 -3.596 -4.104 1.00 93.88 103 ALA A CA 1
ATOM 770 C C . ALA A 1 103 ? -3.764 -3.131 -4.035 1.00 93.88 103 ALA A C 1
ATOM 772 O O . ALA A 1 103 ? -4.311 -2.971 -2.941 1.00 93.88 103 ALA A O 1
ATOM 773 N N . HIS A 1 104 ? -4.419 -2.971 -5.188 1.00 92.62 104 HIS A N 1
ATOM 774 C CA . HIS A 1 104 ? -5.838 -2.637 -5.250 1.00 92.62 104 HIS A CA 1
ATOM 775 C C . HIS A 1 104 ? -6.734 -3.779 -4.745 1.00 92.62 104 HIS A C 1
ATOM 777 O O . HIS A 1 104 ? -7.693 -3.530 -4.011 1.00 92.62 104 HIS A O 1
ATOM 783 N N . GLU A 1 105 ? -6.416 -5.025 -5.102 1.00 95.06 105 GLU A N 1
ATOM 784 C CA . GLU A 1 105 ? -7.111 -6.218 -4.605 1.00 95.06 105 GLU A CA 1
ATOM 785 C C . GLU A 1 105 ? -6.965 -6.376 -3.089 1.00 95.06 105 GLU A C 1
ATOM 787 O O . GLU A 1 105 ? -7.963 -6.599 -2.404 1.00 95.06 105 GLU A O 1
ATOM 792 N N . ILE A 1 106 ? -5.758 -6.170 -2.550 1.00 92.94 106 ILE A N 1
ATOM 793 C CA . ILE A 1 106 ? -5.510 -6.165 -1.102 1.00 92.94 106 ILE A CA 1
ATOM 794 C C . ILE A 1 106 ? -6.397 -5.117 -0.422 1.00 92.94 106 ILE A C 1
ATOM 796 O O . ILE A 1 106 ? -7.109 -5.438 0.527 1.00 92.94 106 ILE A O 1
ATOM 800 N N . GLY A 1 107 ? -6.413 -3.879 -0.927 1.00 90.62 107 GLY A N 1
ATOM 801 C CA . GLY A 1 107 ? -7.253 -2.818 -0.369 1.00 90.62 107 GLY A CA 1
ATOM 802 C C . GLY A 1 107 ? -8.743 -3.187 -0.342 1.00 90.62 107 GLY A C 1
ATOM 803 O O . GLY A 1 107 ? -9.414 -2.963 0.665 1.00 90.62 107 GLY A O 1
ATOM 804 N N . LYS A 1 108 ? -9.261 -3.801 -1.414 1.00 91.62 108 LYS A N 1
ATOM 805 C CA . LYS A 1 108 ? -10.653 -4.280 -1.468 1.00 91.62 108 LYS A CA 1
ATOM 806 C C . LYS A 1 108 ? -10.930 -5.383 -0.454 1.00 91.62 108 LYS A C 1
ATOM 808 O O . LYS A 1 108 ? -11.907 -5.270 0.280 1.00 91.62 108 LYS A O 1
ATOM 813 N N . ALA A 1 109 ? -10.065 -6.393 -0.383 1.00 92.94 109 ALA A N 1
ATOM 814 C CA . ALA A 1 109 ? -10.240 -7.527 0.517 1.00 92.94 109 ALA A CA 1
ATOM 815 C C . ALA A 1 109 ? -10.322 -7.081 1.986 1.00 92.94 109 ALA A C 1
ATOM 817 O O . ALA A 1 109 ? -11.210 -7.510 2.717 1.00 92.94 109 ALA A O 1
ATOM 818 N N . PHE A 1 110 ? -9.454 -6.158 2.414 1.00 88.88 110 PHE A N 1
ATOM 819 C CA . PHE A 1 110 ? -9.496 -5.635 3.784 1.00 88.88 110 PHE A CA 1
ATOM 820 C C . PHE A 1 110 ? -10.761 -4.812 4.073 1.00 88.88 110 PHE A C 1
ATOM 822 O O . PHE A 1 110 ? -11.329 -4.932 5.156 1.00 88.88 110 PHE A O 1
ATOM 829 N N . ILE A 1 111 ? -11.247 -4.024 3.106 1.00 88.44 111 ILE A N 1
ATOM 830 C CA . ILE A 1 111 ? -12.512 -3.283 3.247 1.00 88.44 111 ILE A CA 1
ATOM 831 C C . ILE A 1 111 ? -13.710 -4.238 3.352 1.00 88.44 111 ILE A C 1
ATOM 833 O O . ILE A 1 111 ? -14.650 -3.958 4.095 1.00 88.44 111 ILE A O 1
ATOM 837 N N . GLU A 1 112 ? -13.715 -5.332 2.590 1.00 89.25 112 GLU A N 1
ATOM 838 C CA . GLU A 1 112 ? -14.767 -6.354 2.651 1.00 89.25 112 GLU A CA 1
ATOM 839 C C . GLU A 1 112 ? -14.782 -7.045 4.016 1.00 89.25 112 GLU A C 1
ATOM 841 O O . GLU A 1 112 ? -15.821 -7.054 4.673 1.00 89.25 112 GLU A O 1
ATOM 846 N N . ILE A 1 113 ? -13.619 -7.486 4.506 1.00 87.00 113 ILE A N 1
ATOM 847 C CA . ILE A 1 113 ? -13.484 -8.086 5.841 1.00 87.00 113 ILE A CA 1
ATOM 848 C C . ILE A 1 113 ? -13.969 -7.120 6.930 1.00 87.00 113 ILE A C 1
ATOM 850 O O . ILE A 1 113 ? -14.734 -7.512 7.808 1.00 87.00 113 ILE A O 1
ATOM 854 N N . GLU A 1 114 ? -13.587 -5.841 6.870 1.00 83.81 114 GLU A N 1
ATOM 855 C CA . GLU A 1 114 ? -14.019 -4.850 7.860 1.00 83.81 114 GLU A CA 1
ATOM 856 C C . GLU A 1 114 ? -15.546 -4.654 7.869 1.00 83.81 114 GLU A C 1
ATOM 858 O O . GLU A 1 114 ? -16.145 -4.449 8.929 1.00 83.81 114 GLU A O 1
ATOM 863 N N . LYS A 1 115 ? -16.198 -4.715 6.701 1.00 83.69 115 LYS A N 1
ATOM 864 C CA . LYS A 1 115 ? -17.664 -4.639 6.601 1.00 83.69 115 LYS A CA 1
ATOM 865 C C . LYS A 1 115 ? -18.330 -5.874 7.190 1.00 83.69 115 LYS A C 1
ATOM 867 O O . LYS A 1 115 ? -19.285 -5.721 7.951 1.00 83.69 115 LYS A O 1
ATOM 872 N N . ASP A 1 116 ? -17.821 -7.059 6.871 1.00 82.88 116 ASP A N 1
ATOM 873 C CA . ASP A 1 116 ? -18.363 -8.324 7.366 1.00 82.88 116 ASP A CA 1
ATOM 874 C C . ASP A 1 116 ? -18.276 -8.381 8.892 1.00 82.88 116 ASP A C 1
ATOM 876 O O . ASP A 1 116 ? -19.275 -8.623 9.570 1.00 82.88 116 ASP A O 1
ATOM 880 N N . VAL A 1 117 ? -17.117 -8.034 9.450 1.00 76.12 117 VAL A N 1
ATOM 881 C CA . VAL A 1 117 ? -16.904 -7.989 10.899 1.00 76.12 117 VAL A CA 1
ATOM 882 C C . VAL A 1 117 ? -17.836 -6.979 11.583 1.00 76.12 117 VAL A C 1
ATOM 884 O O . VAL A 1 117 ? -18.415 -7.282 12.627 1.00 76.12 117 VAL A O 1
ATOM 887 N N . LYS A 1 118 ? -18.059 -5.804 10.979 1.00 70.88 118 LYS A N 1
ATOM 888 C CA . LYS A 1 118 ? -19.037 -4.826 11.489 1.00 70.88 118 LYS A CA 1
ATOM 889 C C . LYS A 1 118 ? -20.484 -5.305 11.379 1.00 70.88 118 LYS A C 1
ATOM 891 O O . LYS A 1 118 ? -21.295 -4.904 12.200 1.00 70.88 118 LYS A O 1
ATOM 896 N N . SER A 1 119 ? -20.834 -6.121 10.387 1.00 68.69 119 SER A N 1
ATOM 897 C CA . SER A 1 119 ? -22.191 -6.678 10.283 1.00 68.69 119 SER A CA 1
ATOM 898 C C . SER A 1 119 ? -22.462 -7.727 11.367 1.00 68.69 119 SER A C 1
ATOM 900 O O . SER A 1 119 ? -23.492 -7.679 12.035 1.00 68.69 119 SER A O 1
ATOM 902 N N . LEU A 1 120 ? -21.480 -8.590 11.650 1.00 63.09 120 LEU A N 1
ATOM 903 C CA . LEU A 1 120 ? -21.571 -9.626 12.683 1.00 63.09 120 LEU A CA 1
ATOM 904 C C . LEU A 1 120 ? -21.711 -9.053 14.104 1.00 63.09 120 LEU A C 1
ATOM 906 O O . LEU A 1 120 ? -22.375 -9.654 14.954 1.00 63.09 120 LEU A O 1
ATOM 910 N N . SER A 1 121 ? -21.106 -7.892 14.375 1.00 57.78 121 SER A N 1
ATOM 911 C CA . SER A 1 121 ? -21.235 -7.218 15.673 1.00 57.78 121 SER A CA 1
ATOM 912 C C . SER A 1 121 ? -22.594 -6.537 15.880 1.00 57.78 121 SER A C 1
ATOM 914 O O . SER A 1 121 ? -22.971 -6.274 17.022 1.00 57.78 121 SER A O 1
ATOM 916 N N . VAL A 1 122 ? -23.352 -6.281 14.805 1.00 55.88 122 VAL A N 1
ATOM 917 C CA . VAL A 1 122 ? -24.704 -5.698 14.861 1.00 55.88 122 VAL A CA 1
ATOM 918 C C . VAL A 1 122 ? -25.774 -6.783 15.046 1.00 55.88 122 VAL A C 1
ATOM 920 O O . VAL A 1 122 ? -26.718 -6.575 15.806 1.00 55.88 122 VAL A O 1
ATOM 923 N N . ASP A 1 123 ? -25.597 -7.959 14.438 1.00 50.22 123 ASP A N 1
ATOM 924 C CA . ASP A 1 123 ? -26.588 -9.051 14.453 1.00 50.22 123 ASP A CA 1
ATOM 925 C C . ASP A 1 123 ? -26.590 -9.889 15.748 1.00 50.22 123 ASP A C 1
ATOM 927 O O . ASP A 1 123 ? -27.503 -10.676 15.995 1.00 50.22 123 ASP A O 1
ATOM 931 N N . THR A 1 124 ? -25.589 -9.726 16.616 1.00 47.31 124 THR A N 1
ATOM 932 C CA . THR A 1 124 ? -25.483 -10.472 17.885 1.00 47.31 124 THR A CA 1
ATOM 933 C C . THR A 1 124 ? -26.368 -9.924 19.017 1.00 47.31 124 THR A C 1
ATOM 935 O O . THR A 1 124 ? -26.341 -10.470 20.121 1.00 47.31 124 THR A O 1
ATOM 938 N N . TRP A 1 125 ? -27.197 -8.902 18.752 1.00 47.62 125 TRP A N 1
ATOM 939 C CA . TRP A 1 125 ? -28.133 -8.308 19.722 1.00 47.62 125 TRP A CA 1
ATOM 940 C C . TRP A 1 125 ? -29.508 -7.947 19.128 1.00 47.62 125 TRP A C 1
ATOM 942 O O . TRP A 1 125 ? -30.045 -6.866 19.385 1.00 47.62 125 TRP A O 1
ATOM 952 N N . SER A 1 126 ? -30.104 -8.881 18.385 1.00 38.25 126 SER A N 1
ATOM 953 C CA . SER A 1 126 ? -31.550 -8.929 18.093 1.00 38.25 126 SER A CA 1
ATOM 954 C C . SER A 1 126 ? -32.147 -10.250 18.552 1.00 38.25 126 SER A C 1
ATOM 956 O O . SER A 1 126 ? -33.304 -10.231 19.027 1.00 38.25 126 SER A O 1
#

Radius of gyration: 19.46 Å; chains: 1; bounding box: 52×35×50 Å

Sequence (126 aa):
MPFVHKGKGGNFSDLEEDVNLDHFRPYYKWASQSIHGGPKGLMSRLGLCEAGTDILLVGQSDSGMTDPAHSTALSLVQATTNLLGLEPTIDHLVVTMIIGDMAHEIGKAFIEIEKDVKSLSVDTWS

Organism: NCBI:txid1721087

InterPro domains:
  IPR043733 Family of unknown function DUF5677 [PF18928] (8-49)

Foldseek 3Di:
DDDDDPDDDDDVCVVCVVVVNNVCVVLVCVLCVCVVPDPVVVVCVQQCPLPPDPDDDDDDGPGSCLSVQLVVLVVVLVVLLVVCVVPPDPVSVVVSVVSVVVSVVSNVVSVVVNVVSNVVSVVVPD

Secondary structure (DSSP, 8-state):
-------S---HHHHHHHTT-GGGHHHHHHHTTTTTT-TTTTT--GGGTT-SS-----S---TT-HHHHHHHHHHHHHHHHHHHTTS--HHHHHHHHHHHHHHHHHHHHHHHHHHHHHHHHHHTT-

pLDDT: mean 77.21, std 15.51, range [38.25, 96.62]